Protein 3JUI (pdb70)

Nearest PDB structures (foldseek):
  3jui-assembly1_A  TM=1.006E+00  e=8.698E-22  Homo sapiens
  6o81-assembly1_B  TM=9.616E-01  e=8.801E-18  Homo sapiens
  6o85-assembly1_B  TM=9.618E-01  e=1.115E-17  Homo sapiens
  1paq-assembly1_A  TM=7.609E-01  e=3.019E-04  Saccharomyces cerevisiae
  7mqa-assembly1_LP  TM=2.739E-01  e=3.358E+00  Homo sapiens

Structure (mmCIF, N/CA/C/O backbone):
data_3JUI
#
_entry.id   3JUI
#
_cell.length_a   46.537
_cell.length_b   66.082
_cell.length_c   136.128
_cell.angle_alpha   90.000
_cell.angle_beta   90.000
_cell.angle_gamma   90.000
#
_symmetry.space_group_name_H-M   'C 2 2 21'
#
loop_
_entity.id
_entity.type
_entity.pdbx_description
1 polymer 'Translation initiation factor eIF-2B subunit epsilon'
2 non-polymer GLYCEROL
3 water water
#
loop_
_atom_site.group_PDB
_atom_site.id
_atom_site.type_symbol
_atom_site.label_atom_id
_atom_site.label_alt_id
_atom_site.label_comp_id
_atom_site.label_asym_id
_atom_site.label_entity_id
_atom_site.label_seq_id
_atom_site.pdbx_PDB_ins_code
_atom_site.Cartn_x
_atom_site.Cartn_y
_atom_site.Cartn_z
_atom_site.occupancy
_atom_site.B_iso_or_equiv
_atom_site.auth_seq_id
_atom_site.auth_comp_id
_atom_site.auth_asym_id
_atom_site.auth_atom_id
_atom_site.pdbx_PDB_model_num
ATOM 1 N N . GLY A 1 1 ? 18.426 73.719 55.551 1.00 18.07 540 GLY A N 1
ATOM 2 C CA . GLY A 1 1 ? 18.117 74.579 56.729 1.00 16.24 540 GLY A CA 1
ATOM 3 C C . GLY A 1 1 ? 18.016 73.742 57.981 1.00 17.11 540 GLY A C 1
ATOM 4 O O . GLY A 1 1 ? 18.333 72.556 57.920 1.00 17.74 540 GLY A O 1
ATOM 5 N N . HIS A 1 2 ? 17.546 74.348 59.093 1.00 14.47 541 HIS A N 1
ATOM 6 C CA . HIS A 1 2 ? 17.466 73.718 60.389 1.00 15.84 541 HIS A CA 1
ATOM 7 C C . HIS A 1 2 ? 16.507 72.527 60.486 1.00 15.02 541 HIS A C 1
ATOM 8 O O . HIS A 1 2 ? 16.788 71.641 61.267 1.00 15.72 541 HIS A O 1
ATOM 15 N N . HIS A 1 3 ? 15.382 72.515 59.754 1.00 13.04 542 HIS A N 1
ATOM 16 C CA . HIS A 1 3 ? 14.420 71.416 59.882 1.00 13.34 542 HIS A CA 1
ATOM 17 C C . HIS A 1 3 ? 14.963 70.076 59.334 1.00 14.70 542 HIS A C 1
ATOM 18 O O . HIS A 1 3 ? 15.085 69.099 60.048 1.00 11.97 542 HIS A O 1
ATOM 25 N N . HIS A 1 4 ? 15.288 70.066 58.042 1.00 14.93 543 HIS A N 1
ATOM 26 C CA . HIS A 1 4 ? 15.952 68.902 57.433 1.00 17.56 543 HIS A CA 1
ATOM 27 C C . HIS A 1 4 ? 17.282 68.566 58.135 1.00 17.52 543 HIS A C 1
ATOM 28 O O . HIS A 1 4 ? 17.550 67.402 58.411 1.00 17.97 543 HIS A O 1
ATOM 35 N N . HIS A 1 5 ? 18.092 69.566 58.479 1.00 17.69 544 HIS A N 1
ATOM 36 C CA . HIS A 1 5 ? 19.342 69.331 59.208 1.00 17.93 544 HIS A CA 1
ATOM 37 C C . HIS A 1 5 ? 19.170 68.554 60.519 1.00 17.46 544 HIS A C 1
ATOM 38 O O . HIS A 1 5 ? 19.815 67.537 60.771 1.00 17.79 544 HIS A O 1
ATOM 45 N N . HIS A 1 6 ? 18.338 69.078 61.391 1.00 17.91 545 HIS A N 1
ATOM 46 C CA . HIS A 1 6 ? 18.128 68.458 62.697 1.00 18.21 545 HIS A CA 1
ATOM 47 C C . HIS A 1 6 ? 17.487 67.057 62.538 1.00 17.34 545 HIS A C 1
ATOM 48 O O . HIS A 1 6 ? 17.845 66.131 63.271 1.00 17.30 545 HIS A O 1
ATOM 55 N N . HIS A 1 7 ? 16.569 66.922 61.574 1.00 16.85 546 HIS A N 1
ATOM 56 C CA . HIS A 1 7 ? 15.924 65.641 61.321 1.00 15.67 546 HIS A CA 1
ATOM 57 C C . HIS A 1 7 ? 16.902 64.580 60.785 1.00 15.30 546 HIS A C 1
ATOM 58 O O . HIS A 1 7 ? 16.871 63.468 61.247 1.00 12.62 546 HIS A O 1
ATOM 73 N N . ASP A 1 9 ? 20.039 64.556 61.396 1.00 14.90 548 ASP A N 1
ATOM 74 C CA . ASP A 1 9 ? 20.829 64.287 62.605 1.00 15.15 548 ASP A CA 1
ATOM 75 C C . ASP A 1 9 ? 20.101 63.301 63.517 1.00 14.40 548 ASP A C 1
ATOM 76 O O . ASP A 1 9 ? 20.724 62.312 63.978 1.00 13.79 548 ASP A O 1
ATOM 81 N N . ASP A 1 10 ? 18.809 63.552 63.784 1.00 12.91 549 ASP A N 1
ATOM 82 C CA . ASP A 1 10 ? 18.014 62.624 64.582 1.00 12.18 549 ASP A CA 1
ATOM 83 C C . ASP A 1 10 ? 18.013 61.199 64.011 1.00 12.34 549 ASP A C 1
ATOM 84 O O . ASP A 1 10 ? 18.173 60.192 64.772 1.00 10.97 549 ASP A O 1
ATOM 89 N N . ILE A 1 11 ? 17.770 61.092 62.712 1.00 11.67 550 ILE A N 1
ATOM 90 C CA . ILE A 1 11 ? 17.660 59.757 62.076 1.00 11.77 550 ILE A CA 1
ATOM 91 C C . ILE A 1 11 ? 18.977 59.011 62.243 1.00 11.74 550 ILE A C 1
ATOM 92 O O . ILE A 1 11 ? 18.977 57.802 62.533 1.00 12.00 550 ILE A O 1
ATOM 97 N N . LYS A 1 12 ? 20.088 59.724 62.044 1.00 9.40 551 LYS A N 1
ATOM 98 C CA . LYS A 1 12 ? 21.401 59.129 62.272 1.00 11.79 551 LYS A CA 1
ATOM 99 C C . LYS A 1 12 ? 21.587 58.568 63.688 1.00 11.84 551 LYS A C 1
ATOM 100 O O . LYS A 1 12 ? 22.067 57.440 63.877 1.00 12.84 551 LYS A O 1
ATOM 106 N N . VAL A 1 13 ? 21.308 59.377 64.705 1.00 11.16 552 VAL A N 1
ATOM 107 C CA . VAL A 1 13 ? 21.452 58.883 66.096 1.00 11.66 552 VAL A CA 1
ATOM 108 C C . VAL A 1 13 ? 20.492 57.749 66.363 1.00 11.56 552 VAL A C 1
ATOM 109 O O . VAL A 1 13 ? 20.906 56.696 66.901 1.00 10.58 552 VAL A O 1
ATOM 113 N N . PHE A 1 14 ? 19.217 57.933 65.992 1.00 9.76 553 PHE A N 1
ATOM 114 C CA . PHE A 1 14 ? 18.242 56.855 66.049 1.00 12.08 553 PHE A CA 1
ATOM 115 C C . PHE A 1 14 ? 18.711 55.568 65.416 1.00 12.36 553 PHE A C 1
ATOM 116 O O . PHE A 1 14 ? 18.510 54.481 65.979 1.00 12.09 553 PHE A O 1
ATOM 124 N N . GLN A 1 15 ? 19.358 55.653 64.236 1.00 12.85 554 GLN A N 1
ATOM 125 C CA . GLN A 1 15 ? 19.783 54.402 63.569 1.00 12.92 554 GLN A CA 1
ATOM 126 C C . GLN A 1 15 ? 20.949 53.733 64.358 1.00 12.95 554 GLN A C 1
ATOM 127 O O . GLN A 1 15 ? 21.058 52.473 64.487 1.00 13.82 554 GLN A O 1
ATOM 133 N N . ASN A 1 16 ? 21.808 54.563 64.906 1.00 11.66 555 ASN A N 1
ATOM 134 C CA . ASN A 1 16 ? 22.888 54.080 65.754 1.00 12.45 555 ASN A CA 1
ATOM 135 C C . ASN A 1 16 ? 22.372 53.322 66.989 1.00 9.92 555 ASN A C 1
ATOM 136 O O . ASN A 1 16 ? 22.953 52.295 67.351 1.00 9.01 555 ASN A O 1
ATOM 141 N N . GLU A 1 17 ? 21.328 53.851 67.643 1.00 10.34 556 GLU A N 1
ATOM 142 C CA . GLU A 1 17 ? 20.639 53.168 68.735 1.00 9.50 556 GLU A CA 1
ATOM 143 C C . GLU A 1 17 ? 19.913 51.859 68.316 1.00 10.33 556 GLU A C 1
ATOM 144 O O . GLU A 1 17 ? 19.970 50.870 69.036 1.00 9.16 556 GLU A O 1
ATOM 150 N N . VAL A 1 18 ? 19.303 51.827 67.136 1.00 7.89 557 VAL A N 1
ATOM 151 C CA . VAL A 1 18 ? 18.702 50.605 66.627 1.00 8.24 557 VAL A CA 1
ATOM 152 C C . VAL A 1 18 ? 19.807 49.547 66.417 1.00 7.65 557 VAL A C 1
ATOM 153 O O . VAL A 1 18 ? 19.638 48.415 66.849 1.00 7.65 557 VAL A O 1
ATOM 157 N N . LEU A 1 19 ? 20.973 49.948 65.887 1.00 7.34 558 LEU A N 1
ATOM 158 C CA . LEU A 1 19 ? 22.116 49.027 65.821 1.00 9.45 558 LEU A CA 1
ATOM 159 C C . LEU A 1 19 ? 22.513 48.466 67.194 1.00 10.81 558 LEU A C 1
ATOM 160 O O . LEU A 1 19 ? 22.716 47.285 67.322 1.00 9.24 558 LEU A O 1
ATOM 165 N N . GLY A 1 20 ? 22.665 49.363 68.180 1.00 11.93 559 GLY A N 1
ATOM 166 C CA . GLY A 1 20 ? 23.126 49.019 69.551 1.00 10.11 559 GLY A CA 1
ATOM 167 C C . GLY A 1 20 ? 22.133 48.018 70.137 1.00 11.31 559 GLY A C 1
ATOM 168 O O . GLY A 1 20 ? 22.556 47.064 70.747 1.00 9.36 559 GLY A O 1
ATOM 169 N N . THR A 1 21 ? 20.834 48.245 69.939 1.00 10.07 560 THR A N 1
ATOM 170 C CA . THR A 1 21 ? 19.764 47.353 70.397 1.00 9.56 560 THR A CA 1
ATOM 171 C C . THR A 1 21 ? 19.854 45.961 69.768 1.00 11.09 560 THR A C 1
ATOM 172 O O . THR A 1 21 ? 19.784 44.963 70.468 1.00 7.66 560 THR A O 1
ATOM 176 N N . LEU A 1 22 ? 20.088 45.911 68.458 1.00 8.88 561 LEU A N 1
ATOM 177 C CA . LEU A 1 22 ? 20.222 44.653 67.771 1.00 11.57 561 LEU A CA 1
ATOM 178 C C . LEU A 1 22 ? 21.540 43.925 67.996 1.00 11.78 561 LEU A C 1
ATOM 179 O O . LEU A 1 22 ? 21.542 42.699 68.000 1.00 12.20 561 LEU A O 1
ATOM 184 N N . GLN A 1 23 ? 22.640 44.648 68.201 1.00 11.88 562 GLN A N 1
ATOM 185 C CA . GLN A 1 23 ? 23.890 43.999 68.659 1.00 11.64 562 GLN A CA 1
ATOM 186 C C . GLN A 1 23 ? 23.650 43.260 69.975 1.00 12.10 562 GLN A C 1
ATOM 187 O O . GLN A 1 23 ? 24.055 42.078 70.112 1.00 12.22 562 GLN A O 1
ATOM 193 N N . ARG A 1 24 ? 23.003 43.953 70.914 1.00 11.56 563 ARG A N 1
ATOM 194 C CA . ARG A 1 24 ? 22.625 43.364 72.208 1.00 11.40 563 ARG A CA 1
ATOM 195 C C . ARG A 1 24 ? 21.655 42.237 72.002 1.00 12.61 563 ARG A C 1
ATOM 196 O O . ARG A 1 24 ? 21.763 41.216 72.692 1.00 12.88 563 ARG A O 1
ATOM 204 N N . GLY A 1 25 ? 20.724 42.366 71.049 1.00 12.86 564 GLY A N 1
ATOM 205 C CA . GLY A 1 25 ? 19.728 41.355 70.847 1.00 11.97 564 GLY A CA 1
ATOM 206 C C . GLY A 1 25 ? 20.357 40.083 70.331 1.00 14.61 564 GLY A C 1
ATOM 207 O O . GLY A 1 25 ? 20.033 38.962 70.790 1.00 15.37 564 GLY A O 1
ATOM 208 N N . LYS A 1 26 ? 21.294 40.232 69.383 1.00 13.13 565 LYS A N 1
ATOM 209 C CA . LYS A 1 26 ? 21.995 39.088 68.890 1.00 12.60 565 LYS A CA 1
ATOM 210 C C . LYS A 1 26 ? 22.892 38.398 69.973 1.00 13.72 565 LYS A C 1
ATOM 211 O O . LYS A 1 26 ? 22.967 37.153 70.036 1.00 14.43 565 LYS A O 1
ATOM 217 N N . GLU A 1 27 ? 23.555 39.181 70.828 1.00 12.29 566 GLU A N 1
ATOM 218 C CA . GLU A 1 27 ? 24.447 38.596 71.814 1.00 12.80 566 GLU A CA 1
ATOM 219 C C . GLU A 1 27 ? 23.601 37.858 72.893 1.00 13.81 566 GLU A C 1
ATOM 220 O O . GLU A 1 27 ? 23.990 36.768 73.355 1.00 12.32 566 GLU A O 1
ATOM 226 N N . GLU A 1 28 ? 22.456 38.453 73.264 1.00 11.89 567 GLU A N 1
ATOM 227 C CA . GLU A 1 28 ? 21.637 37.971 74.384 1.00 14.64 567 GLU A CA 1
ATOM 228 C C . GLU A 1 28 ? 20.453 37.095 74.008 1.00 14.99 567 GLU A C 1
ATOM 229 O O . GLU A 1 28 ? 19.823 36.449 74.878 1.00 13.83 567 GLU A O 1
ATOM 235 N N . ASN A 1 29 ? 20.158 37.042 72.720 1.00 15.67 568 ASN A N 1
ATOM 236 C CA . ASN A 1 29 ? 18.881 36.571 72.236 1.00 17.08 568 ASN A CA 1
ATOM 237 C C . ASN A 1 29 ? 17.692 37.250 72.936 1.00 16.99 568 ASN A C 1
ATOM 238 O O . ASN A 1 29 ? 16.760 36.563 73.356 1.00 15.37 568 ASN A O 1
ATOM 243 N N . ILE A 1 30 ? 17.734 38.590 73.002 1.00 14.65 569 ILE A N 1
ATOM 244 C CA . ILE A 1 30 ? 16.598 39.397 73.484 1.00 12.76 569 ILE A CA 1
ATOM 245 C C . ILE A 1 30 ? 15.324 39.044 72.664 1.00 13.06 569 ILE A C 1
ATOM 246 O O . ILE A 1 30 ? 15.375 38.892 71.469 1.00 12.71 569 ILE A O 1
ATOM 251 N N . SER A 1 31 ? 14.195 38.916 73.329 1.00 12.55 570 SER A N 1
ATOM 252 C CA . SER A 1 31 ? 12.966 38.543 72.657 1.00 14.65 570 SER A CA 1
ATOM 253 C C . SER A 1 31 ? 12.517 39.634 71.709 1.00 14.34 570 SER A C 1
ATOM 254 O O . SER A 1 31 ? 12.831 40.816 71.913 1.00 13.16 570 SER A O 1
ATOM 257 N N . CYS A 1 32 ? 11.783 39.210 70.683 1.00 15.42 571 CYS A N 1
ATOM 258 C CA . CYS A 1 32 ? 11.199 40.144 69.737 1.00 16.43 571 CYS A CA 1
ATOM 259 C C . CYS A 1 32 ? 10.309 41.226 70.435 1.00 15.85 571 CYS A C 1
ATOM 260 O O . CYS A 1 32 ? 10.378 42.414 70.070 1.00 13.35 571 CYS A O 1
ATOM 263 N N . ASP A 1 33 ? 9.551 40.817 71.462 1.00 14.99 572 ASP A N 1
ATOM 264 C CA . ASP A 1 33 ? 8.703 41.731 72.188 1.00 14.17 572 ASP A CA 1
ATOM 265 C C . ASP A 1 33 ? 9.505 42.827 72.875 1.00 14.29 572 ASP A C 1
ATOM 266 O O . ASP A 1 33 ? 9.111 44.025 72.878 1.00 11.23 572 ASP A O 1
ATOM 271 N N . ASN A 1 34 ? 10.593 42.417 73.547 1.00 12.39 573 ASN A N 1
ATOM 272 C CA . ASN A 1 34 ? 11.503 43.440 74.157 1.00 11.73 573 ASN A CA 1
ATOM 273 C C . ASN A 1 34 ? 12.263 44.296 73.183 1.00 10.42 573 ASN A C 1
ATOM 274 O O . ASN A 1 34 ? 12.509 45.507 73.442 1.00 8.35 573 ASN A O 1
ATOM 279 N N . LEU A 1 35 ? 12.618 43.716 72.058 1.00 9.41 574 LEU A N 1
ATOM 280 C CA . LEU A 1 35 ? 13.219 44.566 70.965 1.00 9.98 574 LEU A CA 1
ATOM 281 C C . LEU A 1 35 ? 12.278 45.647 70.436 1.00 10.68 574 LEU A C 1
ATOM 282 O O . LEU A 1 35 ? 12.695 46.797 70.171 1.00 9.77 574 LEU A O 1
ATOM 287 N N . VAL A 1 36 ? 11.027 45.264 70.260 1.00 10.98 575 VAL A N 1
ATOM 288 C CA . VAL A 1 36 ? 9.961 46.164 69.847 1.00 10.99 575 VAL A CA 1
ATOM 289 C C . VAL A 1 36 ? 9.704 47.293 70.888 1.00 11.79 575 VAL A C 1
ATOM 290 O O . VAL A 1 36 ? 9.555 48.488 70.471 1.00 11.24 575 VAL A O 1
ATOM 294 N N . LEU A 1 37 ? 9.632 46.942 72.183 1.00 11.16 576 LEU A N 1
ATOM 295 C CA . LEU A 1 37 ? 9.588 47.988 73.244 1.00 12.48 576 LEU A CA 1
ATOM 296 C C . LEU A 1 37 ? 10.769 48.965 73.175 1.00 11.19 576 LEU A C 1
ATOM 297 O O . LEU A 1 37 ? 10.572 50.164 73.361 1.00 12.67 576 LEU A O 1
ATOM 302 N N . GLU A 1 38 ? 11.998 48.466 73.019 1.00 11.11 577 GLU A N 1
ATOM 303 C CA . GLU A 1 38 ? 13.195 49.348 72.834 1.00 11.56 577 GLU A CA 1
ATOM 304 C C . GLU A 1 38 ? 13.107 50.257 71.577 1.00 10.32 577 GLU A C 1
ATOM 305 O O . GLU A 1 38 ? 13.339 51.493 71.623 1.00 9.99 577 GLU A O 1
ATOM 311 N N . ILE A 1 39 ? 12.781 49.655 70.467 1.00 10.89 578 ILE A N 1
ATOM 312 C CA . ILE A 1 39 ? 12.683 50.470 69.203 1.00 10.46 578 ILE A CA 1
ATOM 313 C C . ILE A 1 39 ? 11.549 51.486 69.333 1.00 10.76 578 ILE A C 1
ATOM 314 O O . ILE A 1 39 ? 11.707 52.661 68.942 1.00 11.67 578 ILE A O 1
ATOM 319 N N . ASN A 1 40 ? 10.414 51.099 69.913 1.00 9.12 579 ASN A N 1
ATOM 320 C CA . ASN A 1 40 ? 9.351 52.079 70.145 1.00 10.88 579 ASN A CA 1
ATOM 321 C C . ASN A 1 40 ? 9.725 53.285 71.014 1.00 10.63 579 ASN A C 1
ATOM 322 O O . ASN A 1 40 ? 9.393 54.378 70.674 1.00 10.24 579 ASN A O 1
ATOM 327 N N . SER A 1 41 ? 10.446 53.041 72.102 1.00 8.83 580 SER A N 1
ATOM 328 C CA . SER A 1 41 ? 10.918 54.093 72.968 1.00 8.84 580 SER A CA 1
ATOM 329 C C . SER A 1 41 ? 11.917 55.018 72.229 1.00 10.61 580 SER A C 1
ATOM 330 O O . SER A 1 41 ? 11.779 56.259 72.313 1.00 9.94 580 SER A O 1
ATOM 333 N N . LEU A 1 42 ? 12.864 54.430 71.492 1.00 8.55 581 LEU A N 1
ATOM 334 C CA . LEU A 1 42 ? 13.803 55.231 70.658 1.00 10.41 581 LEU A CA 1
ATOM 335 C C . LEU A 1 42 ? 13.131 56.091 69.565 1.00 9.60 581 LEU A C 1
ATOM 336 O O . LEU A 1 42 ? 13.666 57.147 69.202 1.00 10.88 581 LEU A O 1
ATOM 341 N N . LYS A 1 43 ? 12.063 55.569 68.969 1.00 9.00 582 LYS A N 1
ATOM 342 C CA . LYS A 1 43 ? 11.282 56.292 67.945 1.00 8.73 582 LYS A CA 1
ATOM 343 C C . LYS A 1 43 ? 10.707 57.557 68.567 1.00 8.77 582 LYS A C 1
ATOM 344 O O . LYS A 1 43 ? 10.728 58.628 67.921 1.00 8.76 582 LYS A O 1
ATOM 350 N N . TYR A 1 44 ? 10.148 57.451 69.782 1.00 8.41 583 TYR A N 1
ATOM 351 C CA . TYR A 1 44 ? 9.735 58.677 70.484 1.00 9.09 583 TYR A CA 1
ATOM 352 C C . TYR A 1 44 ? 10.893 59.524 71.021 1.00 11.19 583 TYR A C 1
ATOM 353 O O . TYR A 1 44 ? 10.850 60.743 70.921 1.00 9.82 583 TYR A O 1
ATOM 362 N N . ALA A 1 45 ? 11.927 58.885 71.551 1.00 10.53 584 ALA A N 1
ATOM 363 C CA . ALA A 1 45 ? 13.079 59.649 72.031 1.00 12.84 584 ALA A CA 1
ATOM 364 C C . ALA A 1 45 ? 13.757 60.474 70.936 1.00 12.09 584 ALA A C 1
ATOM 365 O O . ALA A 1 45 ? 14.203 61.602 71.178 1.00 13.78 584 ALA A O 1
ATOM 367 N N . TYR A 1 46 ? 13.877 59.903 69.765 1.00 12.14 585 TYR A N 1
ATOM 368 C CA . TYR A 1 46 ? 14.542 60.587 68.699 1.00 12.94 585 TYR A CA 1
ATOM 369 C C . TYR A 1 46 ? 13.593 61.269 67.722 1.00 14.20 585 TYR A C 1
ATOM 370 O O . TYR A 1 46 ? 14.094 61.783 66.744 1.00 14.34 585 TYR A O 1
ATOM 379 N N . ASN A 1 47 ? 12.270 61.260 67.992 1.00 14.30 586 ASN A N 1
ATOM 380 C CA A ASN A 1 47 ? 11.229 61.907 67.160 0.50 15.31 586 ASN A CA 1
ATOM 381 C CA B ASN A 1 47 ? 11.327 62.005 67.157 0.50 16.12 586 ASN A CA 1
ATOM 382 C C . ASN A 1 47 ? 11.325 61.598 65.687 1.00 17.27 586 ASN A C 1
ATOM 383 O O . ASN A 1 47 ? 11.399 62.482 64.801 1.00 17.18 586 ASN A O 1
ATOM 392 N N . ILE A 1 48 ? 11.294 60.296 65.417 1.00 16.00 587 ILE A N 1
ATOM 393 C CA . ILE A 1 48 ? 11.340 59.758 64.080 1.00 16.15 587 ILE A CA 1
ATOM 394 C C . ILE A 1 48 ? 9.947 59.264 63.732 1.00 15.00 587 ILE A C 1
ATOM 395 O O . ILE A 1 48 ? 9.201 58.936 64.625 1.00 16.54 587 ILE A O 1
ATOM 400 N N . SER A 1 49 ? 9.593 59.218 62.445 1.00 15.31 588 SER A N 1
ATOM 401 C CA . SER A 1 49 ? 8.265 58.838 62.050 1.00 14.21 588 SER A CA 1
ATOM 402 C C . SER A 1 49 ? 8.166 57.303 62.101 1.00 14.37 588 SER A C 1
ATOM 403 O O . SER A 1 49 ? 9.195 56.642 62.075 1.00 12.83 588 SER A O 1
ATOM 406 N N . LEU A 1 50 ? 6.950 56.738 62.116 1.00 13.63 589 LEU A N 1
ATOM 407 C CA . LEU A 1 50 ? 6.758 55.263 62.026 1.00 14.88 589 LEU A CA 1
ATOM 408 C C . LEU A 1 50 ? 7.308 54.635 60.740 1.00 14.76 589 LEU A C 1
ATOM 409 O O . LEU A 1 50 ? 7.843 53.555 60.756 1.00 15.51 589 LEU A O 1
ATOM 414 N N . LYS A 1 51 ? 7.215 55.357 59.628 1.00 14.76 590 LYS A N 1
ATOM 415 C CA . LYS A 1 51 ? 7.790 54.936 58.357 1.00 13.54 590 LYS A CA 1
ATOM 416 C C . LYS A 1 51 ? 9.321 54.919 58.414 1.00 12.23 590 LYS A C 1
ATOM 417 O O . LYS A 1 51 ? 9.982 54.021 57.822 1.00 13.27 590 LYS A O 1
ATOM 423 N N . GLU A 1 52 ? 9.899 55.909 59.109 1.00 12.41 591 GLU A N 1
ATOM 424 C CA . GLU A 1 52 ? 11.351 55.948 59.317 1.00 12.68 591 GLU A CA 1
ATOM 425 C C . GLU A 1 52 ? 11.815 54.783 60.225 1.00 12.91 591 GLU A C 1
ATOM 426 O O . GLU A 1 52 ? 12.871 54.242 60.063 1.00 12.02 591 GLU A O 1
ATOM 432 N N . VAL A 1 53 ? 11.021 54.422 61.217 1.00 13.28 592 VAL A N 1
ATOM 433 C CA . VAL A 1 53 ? 11.342 53.144 61.938 1.00 12.78 592 VAL A CA 1
ATOM 434 C C . VAL A 1 53 ? 11.512 51.936 60.992 1.00 12.48 592 VAL A C 1
ATOM 435 O O . VAL A 1 53 ? 12.509 51.237 61.053 1.00 12.27 592 VAL A O 1
ATOM 447 N N . GLN A 1 55 ? 12.032 51.801 57.600 1.00 12.59 594 GLN A N 1
ATOM 448 C CA . GLN A 1 55 ? 13.216 52.006 56.751 1.00 13.25 594 GLN A CA 1
ATOM 449 C C . GLN A 1 55 ? 14.529 51.807 57.507 1.00 11.23 594 GLN A C 1
ATOM 450 O O . GLN A 1 55 ? 15.428 51.150 57.007 1.00 12.12 594 GLN A O 1
ATOM 456 N N . VAL A 1 56 ? 14.632 52.382 58.687 1.00 10.69 595 VAL A N 1
ATOM 457 C CA . VAL A 1 56 ? 15.871 52.237 59.482 1.00 10.76 595 VAL A CA 1
ATOM 458 C C . VAL A 1 56 ? 16.091 50.814 59.972 1.00 11.57 595 VAL A C 1
ATOM 459 O O . VAL A 1 56 ? 17.201 50.289 59.841 1.00 13.00 595 VAL A O 1
ATOM 463 N N . LEU A 1 57 ? 15.014 50.146 60.439 1.00 10.93 596 LEU A N 1
ATOM 464 C CA . LEU A 1 57 ? 15.144 48.724 60.825 1.00 12.00 596 LEU A CA 1
ATOM 465 C C . LEU A 1 57 ? 15.666 47.913 59.604 1.00 10.88 596 LEU A C 1
ATOM 466 O O .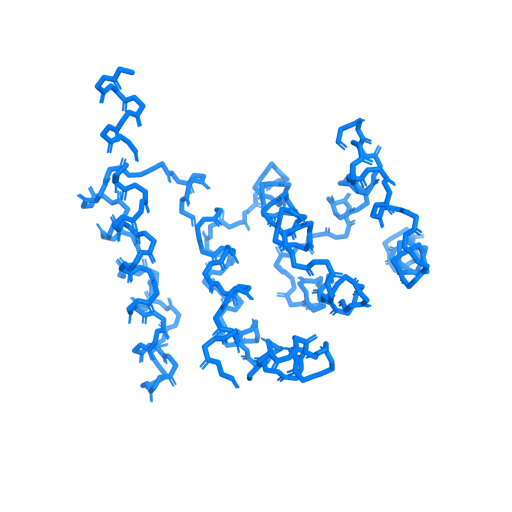 LEU A 1 57 ? 16.594 47.131 59.715 1.00 10.64 596 LEU A O 1
ATOM 471 N N . SER A 1 58 ? 15.057 48.137 58.449 1.00 10.23 597 SER A N 1
ATOM 472 C CA . SER A 1 58 ? 15.475 47.423 57.190 1.00 11.34 597 SER A CA 1
ATOM 473 C C . SER A 1 58 ? 16.950 47.677 56.853 1.00 10.01 597 SER A C 1
ATOM 474 O O . SER A 1 58 ? 17.675 46.723 56.655 1.00 11.03 597 SER A O 1
ATOM 477 N N . HIS A 1 59 ? 17.391 48.940 56.837 1.00 9.71 598 HIS A N 1
ATOM 478 C CA . HIS A 1 59 ? 18.810 49.208 56.620 1.00 10.23 598 HIS A CA 1
ATOM 479 C C . HIS A 1 59 ? 19.746 48.563 57.673 1.00 11.07 598 HIS A C 1
ATOM 480 O O . HIS A 1 59 ? 20.815 48.011 57.350 1.00 12.37 598 HIS A O 1
ATOM 487 N N . VAL A 1 60 ? 19.373 48.690 58.940 1.00 9.91 599 VAL A N 1
ATOM 488 C CA . VAL A 1 60 ? 20.253 48.210 59.993 1.00 7.81 599 VAL A CA 1
ATOM 489 C C . VAL A 1 60 ? 20.420 46.679 59.902 1.00 8.89 599 VAL A C 1
ATOM 490 O O . VAL A 1 60 ? 21.541 46.195 60.052 1.00 8.48 599 VAL A O 1
ATOM 494 N N . VAL A 1 61 ? 19.341 45.950 59.672 1.00 7.71 600 VAL A N 1
ATOM 495 C CA . VAL A 1 61 ? 19.440 44.489 59.588 1.00 9.54 600 VAL A CA 1
ATOM 496 C C . VAL A 1 61 ? 20.244 44.093 58.303 1.00 9.32 600 VAL A C 1
ATOM 497 O O . VAL A 1 61 ? 21.113 43.228 58.331 1.00 8.22 600 VAL A O 1
ATOM 501 N N . LEU A 1 62 ? 19.978 44.776 57.210 1.00 9.22 601 LEU A N 1
ATOM 502 C CA . LEU A 1 62 ? 20.686 44.442 55.952 1.00 10.01 601 LEU A CA 1
ATOM 503 C C . LEU A 1 62 ? 22.199 44.791 56.041 1.00 11.06 601 LEU A C 1
ATOM 504 O O . LEU A 1 62 ? 23.038 44.067 55.480 1.00 11.69 601 LEU A O 1
ATOM 509 N N . GLU A 1 63 ? 22.535 45.910 56.716 1.00 11.61 602 GLU A N 1
ATOM 510 C CA . GLU A 1 63 ? 23.926 46.270 56.992 1.00 12.39 602 GLU A CA 1
ATOM 511 C C . GLU A 1 63 ? 24.622 45.489 58.090 1.00 12.46 602 GLU A C 1
ATOM 512 O O . GLU A 1 63 ? 25.873 45.473 58.142 1.00 11.59 602 GLU A O 1
ATOM 518 N N . PHE A 1 64 ? 23.836 44.809 58.943 1.00 9.70 603 PHE A N 1
ATOM 519 C CA . PHE A 1 64 ? 24.420 44.181 60.129 1.00 9.73 603 PHE A CA 1
ATOM 520 C C . PHE A 1 64 ? 25.596 43.236 59.768 1.00 9.79 603 PHE A C 1
ATOM 521 O O . PHE A 1 64 ? 26.652 43.240 60.453 1.00 11.58 603 PHE A O 1
ATOM 529 N N . PRO A 1 65 ? 25.409 42.353 58.756 1.00 11.19 604 PRO A N 1
ATOM 530 C CA . PRO A 1 65 ? 26.499 41.398 58.393 1.00 11.43 604 PRO A CA 1
ATOM 531 C C . PRO A 1 65 ? 27.857 42.005 57.949 1.00 10.99 604 PRO A C 1
ATOM 532 O O . PRO A 1 65 ? 28.919 41.326 57.957 1.00 11.52 604 PRO A O 1
ATOM 536 N N . LEU A 1 66 ? 27.822 43.255 57.473 1.00 10.51 605 LEU A N 1
ATOM 537 C CA . LEU A 1 66 ? 29.039 43.920 57.059 1.00 10.65 605 LEU A CA 1
ATOM 538 C C . LEU A 1 66 ? 30.057 44.124 58.190 1.00 10.69 605 LEU A C 1
ATOM 539 O O . LEU A 1 66 ? 31.230 44.170 57.935 1.00 9.37 605 LEU A O 1
ATOM 544 N N . GLN A 1 67 ? 29.575 44.315 59.404 1.00 9.80 606 GLN A N 1
ATOM 545 C CA . GLN A 1 67 ? 30.414 44.265 60.648 1.00 10.52 606 GLN A CA 1
ATOM 546 C C . GLN A 1 67 ? 31.160 42.913 60.798 1.00 10.73 606 GLN A C 1
ATOM 547 O O . GLN A 1 67 ? 32.116 42.808 61.553 1.00 8.94 606 GLN A O 1
ATOM 553 N N . GLN A 1 68 ? 30.680 41.888 60.108 1.00 11.82 607 GLN A N 1
ATOM 554 C CA . GLN A 1 68 ? 31.133 40.525 60.327 1.00 12.33 607 GLN A CA 1
ATOM 555 C C . GLN A 1 68 ? 31.953 39.991 59.165 1.00 14.27 607 GLN A C 1
ATOM 556 O O . GLN A 1 68 ? 32.183 38.774 59.063 1.00 12.93 607 GLN A O 1
ATOM 570 N N . ASP A 1 70 ? 35.135 40.930 55.955 1.00 20.47 609 ASP A N 1
ATOM 571 C CA . ASP A 1 70 ? 36.090 41.814 55.330 1.00 23.71 609 ASP A CA 1
ATOM 572 C C . ASP A 1 70 ? 35.565 42.246 53.956 1.00 26.97 609 ASP A C 1
ATOM 573 O O . ASP A 1 70 ? 34.556 41.717 53.426 1.00 27.42 609 ASP A O 1
ATOM 578 N N . SER A 1 71 ? 36.295 43.180 53.368 1.00 30.40 610 SER A N 1
ATOM 579 C CA . SER A 1 71 ? 36.182 43.492 51.934 1.00 33.03 610 SER A CA 1
ATOM 580 C C . SER A 1 71 ? 37.397 42.931 51.144 1.00 35.02 610 SER A C 1
ATOM 581 O O . SER A 1 71 ? 38.472 42.684 51.729 1.00 34.82 610 SER A O 1
ATOM 584 N N . PRO A 1 72 ? 37.248 42.721 49.812 1.00 36.66 611 PRO A N 1
ATOM 585 C CA . PRO A 1 72 ? 36.043 42.800 48.955 1.00 37.45 611 PRO A CA 1
ATOM 586 C C . PRO A 1 72 ? 34.801 42.073 49.517 1.00 37.14 611 PRO A C 1
ATOM 587 O O . PRO A 1 72 ? 34.922 40.967 50.030 1.00 36.66 611 PRO A O 1
ATOM 591 N N . LEU A 1 73 ? 33.628 42.691 49.382 1.00 36.98 612 LEU A N 1
ATOM 592 C CA A LEU A 1 73 ? 32.387 42.117 49.896 1.00 36.75 612 LEU A CA 1
ATOM 593 C CA B LEU A 1 73 ? 32.453 42.065 49.843 0.00 36.49 612 LEU A CA 1
ATOM 594 C C . LEU A 1 73 ? 31.936 40.859 49.126 1.00 36.94 612 LEU A C 1
ATOM 595 O O . LEU A 1 73 ? 31.562 40.907 47.934 1.00 36.56 612 LEU A O 1
ATOM 604 N N . ASP A 1 74 ? 31.963 39.736 49.823 1.00 36.00 613 ASP A N 1
ATOM 605 C CA . ASP A 1 74 ? 31.615 38.485 49.209 1.00 35.84 613 ASP A CA 1
ATOM 606 C C . ASP A 1 74 ? 30.186 37.984 49.539 1.00 35.39 613 ASP A C 1
ATOM 607 O O . ASP A 1 74 ? 29.788 37.855 50.723 1.00 34.31 613 ASP A O 1
ATOM 612 N N . SER A 1 75 ? 29.421 37.720 48.472 1.00 33.53 614 SER A N 1
ATOM 613 C CA . SER A 1 75 ? 27.984 37.602 48.594 1.00 32.53 614 SER A CA 1
ATOM 614 C C . SER A 1 75 ? 27.427 36.328 49.228 1.00 32.28 614 SER A C 1
ATOM 615 O O . SER A 1 75 ? 26.410 36.386 49.925 1.00 31.48 614 SER A O 1
ATOM 618 N N . SER A 1 76 ? 28.082 35.192 49.041 1.00 32.17 615 SER A N 1
ATOM 619 C CA . SER A 1 76 ? 27.568 33.973 49.633 1.00 32.10 615 SER A CA 1
ATOM 620 C C . SER A 1 76 ? 27.829 34.030 51.141 1.00 31.84 615 SER A C 1
ATOM 621 O O . SER A 1 76 ? 27.077 33.482 51.996 1.00 31.77 615 SER A O 1
ATOM 624 N N . ARG A 1 77 ? 28.923 34.707 51.467 1.00 30.56 616 ARG A N 1
ATOM 625 C CA . ARG A 1 77 ? 29.291 34.916 52.849 1.00 29.11 616 ARG A CA 1
ATOM 626 C C . ARG A 1 77 ? 28.234 35.842 53.491 1.00 26.90 616 ARG A C 1
ATOM 627 O O . ARG A 1 77 ? 27.741 35.571 54.596 1.00 26.67 616 ARG A O 1
ATOM 635 N N . TYR A 1 78 ? 27.886 36.913 52.770 1.00 25.27 617 TYR A N 1
ATOM 636 C CA . TYR A 1 78 ? 26.801 37.813 53.160 1.00 24.48 617 TYR A CA 1
ATOM 637 C C . TYR A 1 78 ? 25.452 37.119 53.430 1.00 24.97 617 TYR A C 1
ATOM 638 O O . TYR A 1 78 ? 24.841 37.363 54.508 1.00 22.72 617 TYR A O 1
ATOM 647 N N . CYS A 1 79 ? 25.004 36.274 52.477 1.00 24.28 618 CYS A N 1
ATOM 648 C CA . CYS A 1 79 ? 23.737 35.570 52.595 1.00 26.10 618 CYS A CA 1
ATOM 649 C C . CYS A 1 79 ? 23.756 34.651 53.761 1.00 25.41 618 CYS A C 1
ATOM 650 O O . CYS A 1 79 ? 22.762 34.561 54.489 1.00 25.76 618 CYS A O 1
ATOM 653 N N . ALA A 1 80 ? 24.876 33.949 53.945 1.00 24.56 619 ALA A N 1
ATOM 654 C CA . ALA A 1 80 ? 24.967 33.006 55.066 1.00 23.90 619 ALA A CA 1
ATOM 655 C C . ALA A 1 80 ? 24.814 33.737 56.423 1.00 23.07 619 ALA A C 1
ATOM 656 O O . ALA A 1 80 ? 24.262 33.191 57.382 1.00 24.07 619 ALA A O 1
ATOM 658 N N . LEU A 1 81 ? 25.325 34.962 56.509 1.00 21.38 620 LEU A N 1
ATOM 659 C CA . LEU A 1 81 ? 25.263 35.748 57.765 1.00 18.89 620 LEU A CA 1
ATOM 660 C C . LEU A 1 81 ? 23.903 36.399 57.910 1.00 18.62 620 LEU A C 1
ATOM 661 O O . LEU A 1 81 ? 23.394 36.590 59.051 1.00 18.33 620 LEU A O 1
ATOM 666 N N . LEU A 1 82 ? 23.308 36.770 56.780 1.00 17.06 621 LEU A N 1
ATOM 667 C CA . LEU A 1 82 ? 22.058 37.561 56.842 1.00 16.77 621 LEU A CA 1
ATOM 668 C C . LEU A 1 82 ? 20.879 36.674 57.258 1.00 17.86 621 LEU A C 1
ATOM 669 O O . LEU A 1 82 ? 20.061 37.057 58.090 1.00 17.59 621 LEU A O 1
ATOM 674 N N . LEU A 1 83 ? 20.803 35.470 56.690 1.00 17.61 622 LEU A N 1
ATOM 675 C CA . LEU A 1 83 ? 19.601 34.659 56.862 1.00 17.32 622 LEU A CA 1
ATOM 676 C C . LEU A 1 83 ? 19.258 34.275 58.304 1.00 1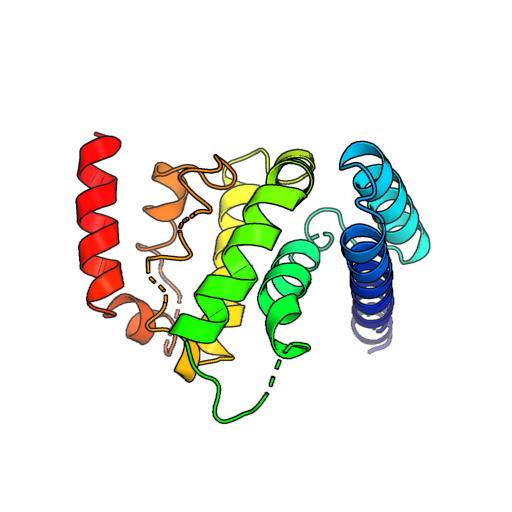7.05 622 LEU A C 1
ATOM 677 O O . LEU A 1 83 ? 18.054 34.254 58.646 1.00 17.95 622 LEU A O 1
ATOM 682 N N . PRO A 1 84 ? 20.266 33.954 59.167 1.00 16.64 623 PRO A N 1
ATOM 683 C CA . PRO A 1 84 ? 19.959 33.738 60.618 1.00 18.14 623 PRO A CA 1
ATOM 684 C C . PRO A 1 84 ? 19.340 35.001 61.318 1.00 16.91 623 PRO A C 1
ATOM 685 O O . PRO A 1 84 ? 18.540 34.888 62.266 1.00 17.19 623 PRO A O 1
ATOM 689 N N . LEU A 1 85 ? 19.666 36.177 60.791 1.00 15.84 624 LEU A N 1
ATOM 690 C CA . LEU A 1 85 ? 19.222 37.422 61.384 1.00 14.23 624 LEU A CA 1
ATOM 691 C C . LEU A 1 85 ? 17.789 37.685 61.008 1.00 15.07 624 LEU A C 1
ATOM 692 O O . LEU A 1 85 ? 17.028 38.115 61.841 1.00 14.33 624 LEU A O 1
ATOM 697 N N . LEU A 1 86 ? 17.434 37.448 59.737 1.00 15.71 625 LEU A N 1
ATOM 698 C CA . LEU A 1 86 ? 16.050 37.556 59.266 1.00 17.47 625 LEU A CA 1
ATOM 699 C C . LEU A 1 86 ? 15.132 36.564 59.966 1.00 17.24 625 LEU A C 1
ATOM 700 O O . LEU A 1 86 ? 14.004 36.876 60.289 1.00 17.80 625 LEU A O 1
ATOM 705 N N . LYS A 1 87 ? 15.618 35.351 60.203 1.00 19.18 626 LYS A N 1
ATOM 706 C CA . LYS A 1 87 ? 14.833 34.369 60.956 1.00 18.44 626 LYS A CA 1
ATOM 707 C C . LYS A 1 87 ? 14.605 34.827 62.370 1.00 18.35 626 LYS A C 1
ATOM 708 O O . LYS A 1 87 ? 13.509 34.681 62.919 1.00 19.03 626 LYS A O 1
ATOM 714 N N . ALA A 1 88 ? 15.647 35.379 62.973 1.00 17.14 627 ALA A N 1
ATOM 715 C CA . ALA A 1 88 ? 15.587 35.729 64.402 1.00 16.33 627 ALA A CA 1
ATOM 716 C C . ALA A 1 88 ? 14.628 36.929 64.625 1.00 14.87 627 ALA A C 1
ATOM 717 O O . ALA A 1 88 ? 13.891 37.001 65.641 1.00 13.25 627 ALA A O 1
ATOM 719 N N . TRP A 1 89 ? 14.705 37.897 63.697 1.00 14.50 628 TRP A N 1
ATOM 720 C CA . TRP A 1 89 ? 14.024 39.169 63.884 1.00 13.48 628 TRP A CA 1
ATOM 721 C C . TRP A 1 89 ? 12.837 39.388 62.944 1.00 14.55 628 TRP A C 1
ATOM 722 O O . TRP A 1 89 ? 12.309 40.498 62.902 1.00 14.95 628 TRP A O 1
ATOM 733 N N . SER A 1 90 ? 12.393 38.350 62.213 1.00 14.54 629 SER A N 1
ATOM 734 C CA . SER A 1 90 ? 11.210 38.510 61.399 1.00 14.23 629 SER A CA 1
ATOM 735 C C . SER A 1 90 ? 10.004 39.066 62.122 1.00 13.57 629 SER A C 1
ATOM 736 O O . SER A 1 90 ? 9.322 39.879 61.562 1.00 14.09 629 SER A O 1
ATOM 739 N N . PRO A 1 91 ? 9.742 38.651 63.380 1.00 14.96 630 PRO A N 1
ATOM 740 C CA . PRO A 1 91 ? 8.642 39.254 64.124 1.00 14.36 630 PRO A CA 1
ATOM 741 C C . PRO A 1 91 ? 8.805 40.779 64.349 1.00 14.58 630 PRO A C 1
ATOM 742 O O . PRO A 1 91 ? 7.813 41.478 64.420 1.00 12.26 630 PRO A O 1
ATOM 746 N N . VAL A 1 92 ? 10.050 41.259 64.490 1.00 13.32 631 VAL A N 1
ATOM 747 C CA . VAL A 1 92 ? 10.273 42.696 64.688 1.00 13.69 631 VAL A CA 1
ATOM 748 C C . VAL A 1 92 ? 9.807 43.425 63.400 1.00 12.72 631 VAL A C 1
ATOM 749 O O . VAL A 1 92 ? 9.077 44.402 63.482 1.00 12.44 631 VAL A O 1
ATOM 753 N N . PHE A 1 93 ? 10.233 42.913 62.228 1.00 12.72 632 PHE A N 1
ATOM 754 C CA . PHE A 1 93 ? 9.699 43.390 60.912 1.00 12.14 632 PHE A CA 1
ATOM 755 C C . PHE A 1 93 ? 8.167 43.402 60.846 1.00 12.50 632 PHE A C 1
ATOM 756 O O . PHE A 1 93 ? 7.555 44.429 60.488 1.00 14.12 632 PHE A O 1
ATOM 764 N N . ARG A 1 94 ? 7.530 42.340 61.306 1.00 12.89 633 ARG A N 1
ATOM 765 C CA . ARG A 1 94 ? 6.064 42.180 61.103 1.00 14.47 633 ARG A CA 1
ATOM 766 C C . ARG A 1 94 ? 5.226 43.028 62.095 1.00 14.36 633 ARG A C 1
ATOM 767 O O . ARG A 1 94 ? 4.051 43.361 61.838 1.00 14.64 633 ARG A O 1
ATOM 775 N N . ASN A 1 95 ? 5.885 43.521 63.126 1.00 13.44 634 ASN A N 1
ATOM 776 C CA . ASN A 1 95 ? 5.253 44.418 64.097 1.00 13.96 634 ASN A CA 1
ATOM 777 C C . ASN A 1 95 ? 4.912 45.768 63.459 1.00 14.78 634 ASN A C 1
ATOM 778 O O . ASN A 1 95 ? 3.879 46.399 63.824 1.00 13.96 634 ASN A O 1
ATOM 783 N N . TYR A 1 96 ? 5.772 46.198 62.518 1.00 14.26 635 TYR A N 1
ATOM 784 C CA . TYR A 1 96 ? 5.638 47.506 61.854 1.00 14.81 635 TYR A CA 1
ATOM 785 C C . TYR A 1 96 ? 5.107 47.348 60.393 1.00 15.09 635 TYR A C 1
ATOM 786 O O . TYR A 1 96 ? 4.359 48.222 59.902 1.00 15.01 635 TYR A O 1
ATOM 795 N N . ILE A 1 97 ? 5.525 46.290 59.708 1.00 15.28 636 ILE A N 1
ATOM 796 C CA . ILE A 1 97 ? 5.159 46.161 58.287 1.00 16.06 636 ILE A CA 1
ATOM 797 C C . ILE A 1 97 ? 3.866 45.437 58.134 1.00 17.02 636 ILE A C 1
ATOM 798 O O . ILE A 1 97 ? 3.842 44.204 58.161 1.00 18.27 636 ILE A O 1
ATOM 803 N N . LYS A 1 98 ? 2.791 46.184 57.896 1.00 18.27 637 LYS A N 1
ATOM 804 C CA . LYS A 1 98 ? 1.441 45.587 57.969 1.00 19.03 637 LYS A CA 1
ATOM 805 C C . LYS A 1 98 ? 0.560 45.772 56.714 1.00 19.57 637 LYS A C 1
ATOM 806 O O . LYS A 1 98 ? -0.136 44.830 56.290 1.00 19.64 637 LYS A O 1
ATOM 812 N N . ARG A 1 99 ? 0.601 46.971 56.150 1.00 17.32 638 ARG A N 1
ATOM 813 C CA . ARG A 1 99 ? -0.223 47.324 54.997 1.00 18.18 638 ARG A CA 1
ATOM 814 C C . ARG A 1 99 ? 0.652 47.376 53.732 1.00 17.44 638 ARG A C 1
ATOM 815 O O . ARG A 1 99 ? 1.917 47.474 53.812 1.00 18.01 638 ARG A O 1
ATOM 823 N N . ALA A 1 100 ? -0.016 47.302 52.593 1.00 17.16 639 ALA A N 1
ATOM 824 C CA . ALA A 1 100 ? 0.664 47.258 51.273 1.00 17.51 639 ALA A CA 1
ATOM 825 C C . ALA A 1 100 ? 1.706 48.376 51.236 1.00 17.44 639 ALA A C 1
ATOM 826 O O . ALA A 1 100 ? 2.848 48.114 50.856 1.00 17.64 639 ALA A O 1
ATOM 828 N N . ALA A 1 101 ? 1.334 49.579 51.699 1.00 17.12 640 ALA A N 1
ATOM 829 C CA . ALA A 1 101 ? 2.247 50.717 51.562 1.00 17.78 640 ALA A CA 1
ATOM 830 C C . ALA A 1 101 ? 3.522 50.492 52.372 1.00 17.65 640 ALA A C 1
ATOM 831 O O . ALA A 1 101 ? 4.623 50.903 51.944 1.00 15.93 640 ALA A O 1
ATOM 833 N N . ASP A 1 102 ? 3.357 49.831 53.541 1.00 15.92 641 ASP A N 1
ATOM 834 C CA . ASP A 1 102 ? 4.461 49.472 54.415 1.00 15.28 641 ASP A CA 1
ATOM 835 C C . ASP A 1 102 ? 5.361 48.485 53.745 1.00 16.10 641 ASP A C 1
ATOM 836 O O . ASP A 1 102 ? 6.569 48.578 53.897 1.00 16.31 641 ASP A O 1
ATOM 841 N N . HIS A 1 103 ? 4.777 47.481 53.070 1.00 16.99 642 HIS A N 1
ATOM 842 C CA . HIS A 1 103 ? 5.572 46.462 52.404 1.00 19.02 642 HIS A CA 1
ATOM 843 C C . HIS A 1 103 ? 6.471 47.141 51.315 1.00 19.03 642 HIS A C 1
ATOM 844 O O . HIS A 1 103 ? 7.640 46.795 51.178 1.00 18.74 642 HIS A O 1
ATOM 851 N N . LEU A 1 104 ? 5.888 48.048 50.533 1.00 19.40 643 LEU A N 1
ATOM 852 C CA . LEU A 1 104 ? 6.650 48.909 49.570 1.00 21.44 643 LEU A CA 1
ATOM 853 C C . LEU A 1 104 ? 7.702 49.823 50.206 1.00 21.20 643 LEU A C 1
ATOM 854 O O . LEU A 1 104 ? 8.755 50.048 49.614 1.00 21.78 643 LEU A O 1
ATOM 859 N N . GLU A 1 105 ? 7.449 50.372 51.399 1.00 21.19 644 GLU A N 1
ATOM 860 C CA . GLU A 1 105 ? 8.513 51.101 52.061 1.00 22.05 644 GLU A CA 1
ATOM 861 C C . GLU A 1 105 ? 9.702 50.229 52.360 1.00 21.24 644 GLU A C 1
ATOM 862 O O . GLU A 1 105 ? 10.848 50.686 52.240 1.00 21.24 644 GLU A O 1
ATOM 868 N N . ALA A 1 106 ? 9.451 49.001 52.815 1.00 19.90 645 ALA A N 1
ATOM 869 C CA . ALA A 1 106 ? 10.552 48.135 53.159 1.00 19.89 645 ALA A CA 1
ATOM 870 C C . ALA A 1 106 ? 11.269 47.721 51.855 1.00 18.94 645 ALA A C 1
ATOM 871 O O . ALA A 1 106 ? 12.492 47.735 51.786 1.00 19.19 645 ALA A O 1
ATOM 873 N N . LEU A 1 107 ? 10.505 47.372 50.827 1.00 18.71 646 LEU A N 1
ATOM 874 C CA . LEU A 1 107 ? 11.126 46.956 49.538 1.00 19.25 646 LEU A CA 1
ATOM 875 C C . LEU A 1 107 ? 12.050 48.059 48.994 1.00 17.25 646 LEU A C 1
ATOM 876 O O . LEU A 1 107 ? 13.054 47.803 48.369 1.00 16.39 646 LEU A O 1
ATOM 881 N N . ALA A 1 108 ? 11.681 49.294 49.226 1.00 18.65 647 ALA A N 1
ATOM 882 C CA . ALA A 1 108 ? 12.429 50.392 48.678 1.00 18.00 647 ALA A CA 1
ATOM 883 C C . ALA A 1 108 ? 13.698 50.588 49.489 1.00 17.77 647 ALA A C 1
ATOM 884 O O . ALA A 1 108 ? 14.753 50.919 48.958 1.00 15.00 647 ALA A O 1
ATOM 886 N N . ALA A 1 109 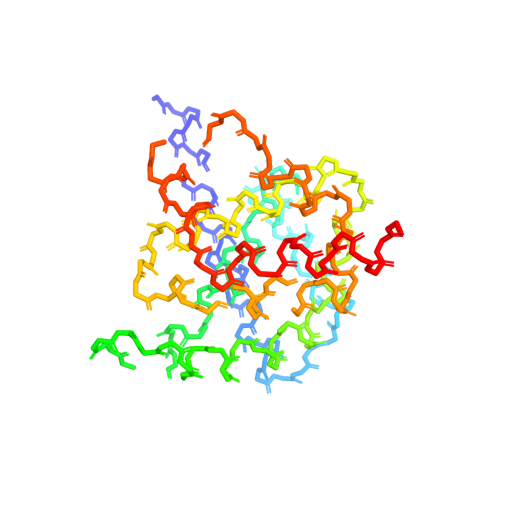? 13.621 50.326 50.797 1.00 17.41 648 ALA A N 1
ATOM 887 C CA . ALA A 1 109 ? 14.831 50.309 51.577 1.00 16.21 648 ALA A CA 1
ATOM 888 C C . ALA A 1 109 ? 15.701 49.145 51.120 1.00 16.13 648 ALA A C 1
ATOM 889 O O . ALA A 1 109 ? 16.900 49.302 51.065 1.00 16.63 648 ALA A O 1
ATOM 891 N N . ILE A 1 110 ? 15.137 47.969 50.855 1.00 15.75 649 ILE A N 1
ATOM 892 C CA . ILE A 1 110 ? 15.952 46.837 50.413 1.00 16.49 649 ILE A CA 1
ATOM 893 C C . ILE A 1 110 ? 16.604 47.158 49.048 1.00 18.54 649 ILE A C 1
ATOM 894 O O . ILE A 1 110 ? 17.792 46.838 48.834 1.00 18.15 649 ILE A O 1
ATOM 899 N N . GLU A 1 111 ? 15.832 47.812 48.164 1.00 17.47 650 GLU A N 1
ATOM 900 C CA . GLU A 1 111 ? 16.388 48.252 46.882 1.00 19.66 650 GLU A CA 1
ATOM 901 C C . GLU A 1 111 ? 17.599 49.172 47.082 1.00 19.93 650 GLU A C 1
ATOM 902 O O . GLU A 1 111 ? 18.678 48.897 46.554 1.00 20.53 650 GLU A O 1
ATOM 908 N N . ASP A 1 112 ? 17.412 50.253 47.842 1.00 20.01 651 ASP A N 1
ATOM 909 C CA . ASP A 1 112 ? 18.477 51.209 48.176 1.00 20.39 651 ASP A CA 1
ATOM 910 C C . ASP A 1 112 ? 19.738 50.544 48.745 1.00 20.55 651 ASP A C 1
ATOM 911 O O . ASP A 1 112 ? 20.853 50.940 48.427 1.00 19.58 651 ASP A O 1
ATOM 916 N N . PHE A 1 113 ? 19.557 49.516 49.566 1.00 20.32 652 PHE A N 1
ATOM 917 C CA . PHE A 1 113 ? 20.683 48.783 50.141 1.00 20.20 652 PHE A CA 1
ATOM 918 C C . PHE A 1 113 ? 21.432 48.063 49.032 1.00 21.41 652 PHE A C 1
ATOM 919 O O . PHE A 1 113 ? 22.676 48.110 48.951 1.00 21.65 652 PHE A O 1
ATOM 927 N N . PHE A 1 114 ? 20.696 47.342 48.208 1.00 21.99 653 PHE A N 1
ATOM 928 C CA . PHE A 1 114 ? 21.378 46.601 47.114 1.00 22.61 653 PHE A CA 1
ATOM 929 C C . PHE A 1 114 ? 22.108 47.496 46.076 1.00 23.85 653 PHE A C 1
ATOM 930 O O . PHE A 1 114 ? 23.267 47.256 45.778 1.00 24.52 653 PHE A O 1
ATOM 938 N N . LEU A 1 115 ? 21.450 48.570 45.658 1.00 24.97 654 LEU A N 1
ATOM 939 C CA . LEU A 1 115 ? 22.003 49.663 44.849 1.00 27.00 654 LEU A CA 1
ATOM 940 C C . LEU A 1 115 ? 23.214 50.348 45.463 1.00 27.64 654 LEU A C 1
ATOM 941 O O . LEU A 1 115 ? 24.021 50.896 44.750 1.00 28.38 654 LEU A O 1
ATOM 946 N N . GLU A 1 116 ? 23.321 50.352 46.788 1.00 27.57 655 GLU A N 1
ATOM 947 C CA . GLU A 1 116 ? 24.478 50.946 47.429 1.00 28.09 655 GLU A CA 1
ATOM 948 C C . GLU A 1 116 ? 25.593 49.915 47.661 1.00 26.15 655 GLU A C 1
ATOM 949 O O . GLU A 1 116 ? 26.701 50.291 47.996 1.00 26.81 655 GLU A O 1
ATOM 955 N N . HIS A 1 117 ? 25.278 48.639 47.528 1.00 23.40 656 HIS A N 1
ATOM 956 C CA . HIS A 1 117 ? 26.260 47.550 47.753 1.00 24.32 656 HIS A CA 1
ATOM 957 C C . HIS A 1 117 ? 26.261 46.609 46.540 1.00 25.25 656 HIS A C 1
ATOM 958 O O . HIS A 1 117 ? 25.903 45.443 46.641 1.00 25.15 656 HIS A O 1
ATOM 965 N N . GLU A 1 118 ? 26.642 47.174 45.388 1.00 27.73 657 GLU A N 1
ATOM 966 C CA . GLU A 1 118 ? 26.593 46.538 44.050 1.00 29.52 657 GLU A CA 1
ATOM 967 C C . GLU A 1 118 ? 27.136 45.106 44.016 1.00 28.88 657 GLU A C 1
ATOM 968 O O . GLU A 1 118 ? 26.585 44.276 43.314 1.00 29.72 657 GLU A O 1
ATOM 974 N N . ALA A 1 119 ? 28.211 44.832 44.758 1.00 28.86 658 ALA A N 1
ATOM 975 C CA . ALA A 1 119 ? 28.794 43.483 44.868 1.00 28.53 658 ALA A CA 1
ATOM 976 C C . ALA A 1 119 ? 27.912 42.419 45.568 1.00 29.23 658 ALA A C 1
ATOM 977 O O . ALA A 1 119 ? 28.130 41.193 45.407 1.00 28.45 658 ALA A O 1
ATOM 979 N N . LEU A 1 120 ? 26.900 42.869 46.320 1.00 27.98 659 LEU A N 1
ATOM 980 C CA . LEU A 1 120 ? 25.905 41.931 46.919 1.00 27.44 659 LEU A CA 1
ATOM 981 C C . LEU A 1 120 ? 24.647 41.650 46.028 1.00 28.84 659 LEU A C 1
ATOM 982 O O . LEU A 1 120 ? 23.850 40.755 46.348 1.00 28.78 659 LEU A O 1
ATOM 987 N N . GLY A 1 121 ? 24.494 42.412 44.938 1.00 29.12 660 GLY A N 1
ATOM 988 C CA . GLY A 1 121 ? 23.321 42.347 44.008 1.00 31.05 660 GLY A CA 1
ATOM 989 C C . GLY A 1 121 ? 22.902 40.955 43.561 1.00 31.69 660 GLY A C 1
ATOM 990 O O . GLY A 1 121 ? 21.701 40.620 43.491 1.00 30.31 660 GLY A O 1
ATOM 991 N N . ILE A 1 122 ? 23.914 40.146 43.284 1.00 32.55 661 ILE A N 1
ATOM 992 C CA . ILE A 1 122 ? 23.780 38.710 43.001 1.00 34.77 661 ILE A CA 1
ATOM 993 C C . ILE A 1 122 ? 22.889 37.956 43.998 1.00 33.78 661 ILE A C 1
ATOM 994 O O . ILE A 1 122 ? 22.178 37.012 43.601 1.00 34.56 661 ILE A O 1
ATOM 999 N N . SER A 1 123 ? 22.919 38.371 45.278 1.00 32.19 662 SER A N 1
ATOM 1000 C CA . SER A 1 123 ? 22.215 37.644 46.333 1.00 30.62 662 SER A CA 1
ATOM 1001 C C . SER A 1 123 ? 20.819 38.194 46.590 1.00 29.63 662 SER A C 1
ATOM 1002 O O . SER A 1 123 ? 20.042 37.623 47.358 1.00 29.42 662 SER A O 1
ATOM 1013 N N . ALA A 1 125 ? 17.997 38.002 44.914 1.00 26.17 664 ALA A N 1
ATOM 1014 C CA . ALA A 1 125 ? 16.874 37.044 44.741 1.00 26.03 664 ALA A CA 1
ATOM 1015 C C . ALA A 1 125 ? 16.686 36.183 45.970 1.00 25.07 664 ALA A C 1
ATOM 1016 O O . ALA A 1 125 ? 15.555 35.981 46.419 1.00 24.78 664 ALA A O 1
ATOM 1018 N N . LYS A 1 126 ? 17.800 35.685 46.517 1.00 24.37 665 LYS A N 1
ATOM 1019 C CA . LYS A 1 126 ? 17.765 34.830 47.724 1.0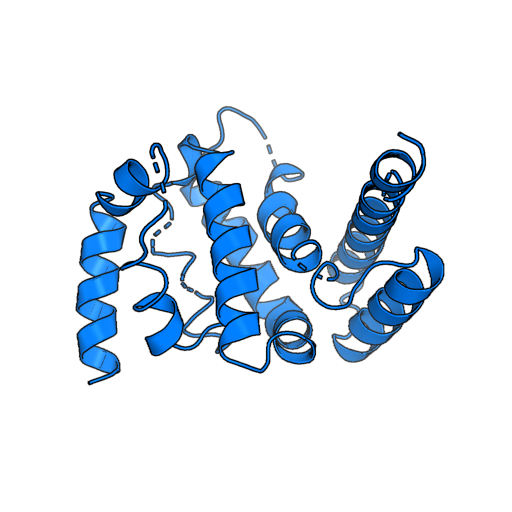0 25.20 665 LYS A CA 1
ATOM 1020 C C . LYS A 1 126 ? 17.291 35.599 48.967 1.00 23.42 665 LYS A C 1
ATOM 1021 O O . LYS A 1 126 ? 16.723 35.011 49.870 1.00 23.64 665 LYS A O 1
ATOM 1027 N N . VAL A 1 127 ? 17.541 36.911 48.995 1.00 23.00 666 VAL A N 1
ATOM 1028 C CA . VAL A 1 127 ? 17.172 37.729 50.125 1.00 21.53 666 VAL A CA 1
ATOM 1029 C C . VAL A 1 127 ? 15.658 38.029 50.090 1.00 21.45 666 VAL A C 1
ATOM 1030 O O . VAL A 1 127 ? 14.969 37.940 51.107 1.00 20.77 666 VAL A O 1
ATOM 1034 N N . LEU A 1 128 ? 15.144 38.385 48.925 1.00 21.71 667 LEU A N 1
ATOM 1035 C CA . LEU A 1 128 ? 13.678 38.528 48.722 1.00 22.04 667 LEU A CA 1
ATOM 1036 C C . LEU A 1 128 ? 12.870 37.238 49.017 1.00 22.49 667 LEU A C 1
ATOM 1037 O O . LEU A 1 128 ? 11.820 37.311 49.651 1.00 21.32 667 LEU A O 1
ATOM 1050 N N . ALA A 1 130 ? 13.779 34.934 51.246 1.00 23.32 669 ALA A N 1
ATOM 1051 C CA . ALA A 1 130 ? 13.751 34.884 52.701 1.00 21.22 669 ALA A CA 1
ATOM 1052 C C . ALA A 1 130 ? 12.699 35.845 53.243 1.00 19.42 669 ALA A C 1
ATOM 1053 O O . ALA A 1 130 ? 11.930 35.432 54.084 1.00 20.02 669 ALA A O 1
ATOM 1055 N N . PHE A 1 131 ? 12.611 37.080 52.746 1.00 17.97 670 PHE A N 1
ATOM 1056 C CA . PHE A 1 131 ? 11.583 38.003 53.261 1.00 17.75 670 PHE A CA 1
ATOM 1057 C C . PHE A 1 131 ? 10.208 37.457 52.915 1.00 18.69 670 PHE A C 1
ATOM 1058 O O . PHE A 1 131 ? 9.246 37.685 53.632 1.00 16.13 670 PHE A O 1
ATOM 1066 N N . TYR A 1 132 ? 10.119 36.742 51.790 1.00 19.68 671 TYR A N 1
ATOM 1067 C CA . TYR A 1 132 ? 8.813 36.220 51.364 1.00 21.35 671 TYR A CA 1
ATOM 1068 C C . TYR A 1 132 ? 8.400 35.020 52.190 1.00 22.62 671 TYR A C 1
ATOM 1069 O O . TYR A 1 132 ? 7.318 35.036 52.776 1.00 22.05 671 TYR A O 1
ATOM 1078 N N . GLN A 1 133 ? 9.289 34.011 52.269 1.00 23.89 672 GLN A N 1
ATOM 1079 C CA A GLN A 1 133 ? 9.015 32.815 53.077 0.50 24.75 672 GLN A CA 1
ATOM 1080 C CA B GLN A 1 133 ? 9.118 32.798 53.110 0.50 24.85 672 GLN A CA 1
ATOM 1081 C C . GLN A 1 133 ? 8.788 33.111 54.580 1.00 25.54 672 GLN A C 1
ATOM 1082 O O . GLN A 1 133 ? 8.020 32.393 55.257 1.00 23.96 672 GLN A O 1
ATOM 1093 N N . LEU A 1 134 ? 9.443 34.157 55.095 1.00 24.57 673 LEU A N 1
ATOM 1094 C CA . LEU A 1 134 ? 9.309 34.523 56.506 1.00 25.22 673 LEU A CA 1
ATOM 1095 C C . LEU A 1 134 ? 8.085 35.421 56.743 1.00 24.38 673 LEU A C 1
ATOM 1096 O O . LEU A 1 134 ? 7.853 35.917 57.867 1.00 23.23 673 LEU A O 1
ATOM 1101 N N . GLU A 1 135 ? 7.322 35.632 55.646 1.00 24.38 674 GLU A N 1
ATOM 1102 C CA . GLU A 1 135 ? 6.093 36.437 55.640 1.00 23.81 674 GLU A CA 1
ATOM 1103 C C . GLU A 1 135 ? 6.263 37.887 56.063 1.00 22.31 674 GLU A C 1
ATOM 1104 O O . GLU A 1 135 ? 5.317 38.527 56.566 1.00 20.94 674 GLU A O 1
ATOM 1110 N N . ILE A 1 136 ? 7.474 38.418 55.838 1.00 20.82 675 ILE A N 1
ATOM 1111 C CA . ILE A 1 136 ? 7.718 39.818 56.107 1.00 19.19 675 ILE A CA 1
ATOM 1112 C C . ILE A 1 136 ? 7.122 40.583 54.935 1.00 20.57 675 ILE A C 1
ATOM 1113 O O . ILE A 1 136 ? 6.388 41.543 55.122 1.00 21.38 675 ILE A O 1
ATOM 1118 N N . LEU A 1 137 ? 7.388 40.106 53.727 1.00 20.64 676 LEU A N 1
ATOM 1119 C CA . LEU A 1 137 ? 6.800 40.728 52.514 1.00 20.89 676 LEU A CA 1
ATOM 1120 C C . LEU A 1 137 ? 5.835 39.821 51.713 1.00 20.44 676 LEU A C 1
ATOM 1121 O O . LEU A 1 137 ? 6.133 38.651 51.478 1.00 20.36 676 LEU A O 1
ATOM 1126 N N . ALA A 1 138 ? 4.693 40.384 51.319 1.00 20.15 677 ALA A N 1
ATOM 1127 C CA . ALA A 1 138 ? 3.697 39.693 50.511 1.00 21.09 677 ALA A CA 1
ATOM 1128 C C . ALA A 1 138 ? 4.163 39.570 49.063 1.00 22.00 677 ALA A C 1
ATOM 1129 O O . ALA A 1 138 ? 4.770 40.515 48.526 1.00 20.78 677 ALA A O 1
ATOM 1131 N N . GLY A 1 139 ? 3.874 38.433 48.425 1.00 23.10 678 GLY A N 1
ATOM 1132 C CA . GLY A 1 139 ? 4.256 38.237 47.007 1.00 25.79 678 GLY A CA 1
ATOM 1133 C C . GLY A 1 139 ? 3.740 39.334 46.069 1.00 27.77 678 GLY A C 1
ATOM 1134 O O . GLY A 1 139 ? 4.419 39.728 45.112 1.00 28.52 678 GLY A O 1
ATOM 1135 N N . GLU A 1 140 ? 2.540 39.858 46.345 1.00 28.93 679 GLU A N 1
ATOM 1136 C CA . GLU A 1 140 ? 1.919 40.802 45.422 1.00 30.19 679 GLU A CA 1
ATOM 1137 C C . GLU A 1 140 ? 2.574 42.178 45.459 1.00 29.53 679 GLU A C 1
ATOM 1138 O O . GLU A 1 140 ? 2.656 42.836 44.416 1.00 28.57 679 GLU A O 1
ATOM 1144 N N . THR A 1 141 ? 3.070 42.591 46.638 1.00 28.04 680 THR A N 1
ATOM 1145 C CA . THR A 1 141 ? 3.871 43.834 46.759 1.00 27.68 680 THR A CA 1
ATOM 1146 C C . THR A 1 141 ? 5.284 43.691 46.200 1.00 26.39 680 THR A C 1
ATOM 1147 O O . THR A 1 141 ? 5.845 44.668 45.662 1.00 25.85 680 THR A O 1
ATOM 1151 N N . ILE A 1 142 ? 5.868 42.497 46.335 1.00 26.00 681 ILE A N 1
ATOM 1152 C CA . ILE A 1 142 ? 7.158 42.210 45.675 1.00 26.17 681 ILE A CA 1
ATOM 1153 C C . ILE A 1 142 ? 7.046 42.397 44.134 1.00 27.51 681 ILE A C 1
ATOM 1154 O O . ILE A 1 142 ? 7.889 43.079 43.521 1.00 25.96 681 ILE A O 1
ATOM 1159 N N . LEU A 1 143 ? 5.979 41.831 43.552 1.00 29.23 682 LEU A N 1
ATOM 1160 C CA . LEU A 1 143 ? 5.654 42.022 42.103 1.00 30.42 682 LEU A CA 1
ATOM 1161 C C . LEU A 1 143 ? 5.398 43.490 41.729 1.00 30.53 682 LEU A C 1
ATOM 1162 O O . LEU A 1 143 ? 5.989 44.013 40.791 1.00 32.27 682 LEU A O 1
ATOM 1167 N N . SER A 1 144 ? 4.555 44.153 42.490 1.00 31.04 683 SER A N 1
ATOM 1168 C CA A SER A 1 144 ? 4.299 45.575 42.322 0.50 31.49 683 SER A CA 1
ATOM 1169 C CA B SER A 1 144 ? 4.309 45.580 42.303 0.50 31.43 683 SER A CA 1
ATOM 1170 C C . SER A 1 144 ? 5.610 46.366 42.304 1.00 31.70 683 SER A C 1
ATOM 1171 O O . SER A 1 144 ? 5.865 47.145 41.393 1.00 31.84 683 SER A O 1
ATOM 1176 N N . TRP A 1 145 ? 6.449 46.151 43.323 1.00 31.61 684 TRP A N 1
ATOM 1177 C CA . TRP A 1 145 ? 7.734 46.827 43.405 1.00 31.06 684 TRP A CA 1
ATOM 1178 C C . TRP A 1 145 ? 8.580 46.572 42.139 1.00 32.17 684 TRP A C 1
ATOM 1179 O O . TRP A 1 145 ? 9.153 47.496 41.581 1.00 31.24 684 TRP A O 1
ATOM 1190 N N . PHE A 1 146 ? 8.675 45.312 41.734 1.00 34.06 685 PHE A N 1
ATOM 1191 C CA . PHE A 1 146 ? 9.504 44.939 40.595 1.00 37.90 685 PHE A CA 1
ATOM 1192 C C . PHE A 1 146 ? 9.094 45.706 39.324 1.00 39.67 685 PHE A C 1
ATOM 1193 O O . PHE A 1 146 ? 9.964 46.067 38.504 1.00 39.71 685 PHE A O 1
ATOM 1201 N N . SER A 1 147 ? 7.796 46.008 39.224 1.00 41.64 686 SER A N 1
ATOM 1202 C CA . SER A 1 147 ? 7.192 46.608 38.036 1.00 44.69 686 SER A CA 1
ATOM 1203 C C . SER A 1 147 ? 7.122 48.138 38.028 1.00 46.49 686 SER A C 1
ATOM 1204 O O . SER A 1 147 ? 6.454 48.704 37.172 1.00 46.43 686 SER A O 1
ATOM 1207 N N . GLN A 1 148 ? 7.799 48.804 38.967 1.00 48.80 687 GLN A N 1
ATOM 1208 C CA . GLN A 1 148 ? 7.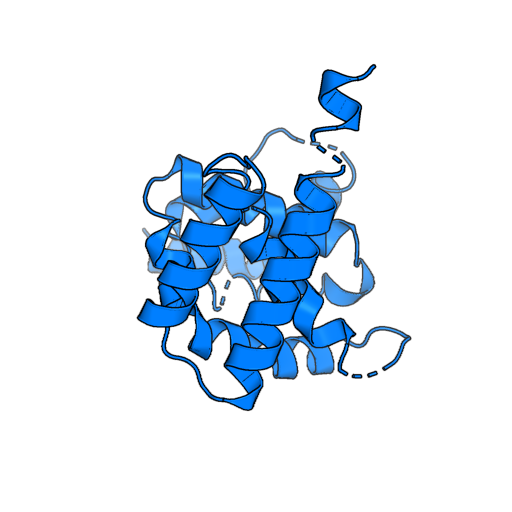658 50.270 39.163 1.00 51.39 687 GLN A CA 1
ATOM 1209 C C . GLN A 1 148 ? 8.274 51.216 38.093 1.00 53.14 687 GLN A C 1
ATOM 1210 O O . GLN A 1 148 ? 9.082 50.794 37.254 1.00 53.38 687 GLN A O 1
ATOM 1216 N N . ARG A 1 149 ? 7.899 52.505 38.195 1.00 55.53 688 ARG A N 1
ATOM 1217 C CA . ARG A 1 149 ? 8.368 53.620 37.326 1.00 56.66 688 ARG A CA 1
ATOM 1218 C C . ARG A 1 149 ? 9.829 54.086 37.525 1.00 57.27 688 ARG A C 1
ATOM 1219 O O . ARG A 1 149 ? 10.542 54.264 36.537 1.00 57.15 688 ARG A O 1
ATOM 1227 N N . ASP A 1 150 ? 10.274 54.262 38.783 1.00 58.30 689 ASP A N 1
ATOM 1228 C CA . ASP A 1 150 ? 11.631 54.795 39.113 1.00 58.89 689 ASP A CA 1
ATOM 1229 C C . ASP A 1 150 ? 12.531 53.820 39.888 1.00 59.13 689 ASP A C 1
ATOM 1230 O O . ASP A 1 150 ? 13.332 53.075 39.301 1.00 59.17 689 ASP A O 1
ATOM 1235 N N . ASP A 1 153 ? 16.998 54.748 37.233 1.00 52.30 692 ASP A N 1
ATOM 1236 C CA . ASP A 1 153 ? 18.228 54.610 36.416 1.00 52.41 692 ASP A CA 1
ATOM 1237 C C . ASP A 1 153 ? 19.008 53.319 36.733 1.00 51.11 692 ASP A C 1
ATOM 1238 O O . ASP A 1 153 ? 18.958 52.349 35.964 1.00 50.89 692 ASP A O 1
ATOM 1243 N N . LYS A 1 154 ? 19.727 53.332 37.859 1.00 50.59 693 LYS A N 1
ATOM 1244 C CA A LYS A 1 154 ? 20.406 52.154 38.436 0.50 50.07 693 LYS A CA 1
ATOM 1245 C CA B LYS A 1 154 ? 20.398 52.124 38.329 0.50 50.24 693 LYS A CA 1
ATOM 1246 C C . LYS A 1 154 ? 19.388 51.095 38.863 1.00 49.82 693 LYS A C 1
ATOM 1247 O O . LYS A 1 154 ? 19.663 49.881 38.830 1.00 49.14 693 LYS A O 1
ATOM 1258 N N . GLY A 1 155 ? 18.219 51.581 39.299 1.00 49.60 694 GLY A N 1
ATOM 1259 C CA . GLY A 1 155 ? 17.091 50.752 39.733 1.00 50.11 694 GLY A CA 1
ATOM 1260 C C . GLY A 1 155 ? 16.497 49.999 38.566 1.00 50.52 694 GLY A C 1
ATOM 1261 O O . GLY A 1 155 ? 16.147 48.834 38.698 1.00 49.92 694 GLY A O 1
ATOM 1262 N N . GLN A 1 156 ? 16.418 50.660 37.409 1.00 51.42 695 GLN A N 1
ATOM 1263 C CA . GLN A 1 156 ? 15.990 49.981 36.171 1.00 52.73 695 GLN A CA 1
ATOM 1264 C C . GLN A 1 156 ? 17.026 48.925 35.740 1.00 52.89 695 GLN A C 1
ATOM 1265 O O . GLN A 1 156 ? 16.655 47.826 35.335 1.00 53.39 695 GLN A O 1
ATOM 1271 N N . GLN A 1 157 ? 18.314 49.239 35.912 1.00 53.50 696 GLN A N 1
ATOM 1272 C CA . GLN A 1 157 ? 19.413 48.293 35.640 1.00 53.77 696 GLN A CA 1
ATOM 1273 C C . GLN A 1 157 ? 19.542 47.120 36.630 1.00 54.12 696 GLN A C 1
ATOM 1274 O O . GLN A 1 157 ? 20.148 46.086 36.315 1.00 54.29 696 GLN A O 1
ATOM 1280 N N . LEU A 1 158 ? 19.006 47.291 37.836 1.00 54.36 697 LEU A N 1
ATOM 1281 C CA . LEU A 1 158 ? 18.945 46.201 38.824 1.00 54.02 697 LEU A CA 1
ATOM 1282 C C . LEU A 1 158 ? 17.867 45.171 38.453 1.00 53.77 697 LEU A C 1
ATOM 1283 O O . LEU A 1 158 ? 18.058 43.980 38.661 1.00 53.46 697 LEU A O 1
ATOM 1288 N N . ARG A 1 159 ? 16.753 45.653 37.891 1.00 54.17 698 ARG A N 1
ATOM 1289 C CA . ARG A 1 159 ? 15.584 44.842 37.496 1.00 54.52 698 ARG A CA 1
ATOM 1290 C C . ARG A 1 159 ? 15.824 43.993 36.245 1.00 55.65 698 ARG A C 1
ATOM 1291 O O . ARG A 1 159 ? 14.933 43.229 35.816 1.00 55.57 698 ARG A O 1
ATOM 1299 N N . LYS A 1 160 ? 17.011 44.171 35.648 1.00 56.46 699 LYS A N 1
ATOM 1300 C CA . LYS A 1 160 ? 17.541 43.246 34.648 1.00 56.56 699 LYS A CA 1
ATOM 1301 C C . LYS A 1 160 ? 18.611 42.389 35.300 1.00 56.58 699 LYS A C 1
ATOM 1302 O O . LYS A 1 160 ? 19.605 42.083 34.660 1.00 56.94 699 LYS A O 1
ATOM 1308 N N . ASN A 1 1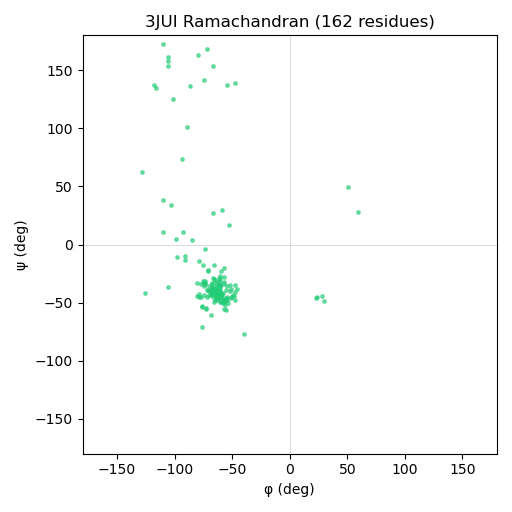61 ? 18.452 42.062 36.578 1.00 56.43 700 ASN A N 1
ATOM 1309 C CA . ASN A 1 161 ? 19.265 41.008 37.198 1.00 56.63 700 ASN A CA 1
ATOM 1310 C C . ASN A 1 161 ? 18.566 39.677 36.949 1.00 56.60 700 ASN A C 1
ATOM 1311 O O . ASN A 1 161 ? 17.328 39.574 37.071 1.00 56.81 700 ASN A O 1
ATOM 1316 N N . GLN A 1 162 ? 19.373 38.680 36.587 1.00 56.21 701 GLN A N 1
ATOM 1317 C CA . GLN A 1 162 ? 18.923 37.432 35.959 1.00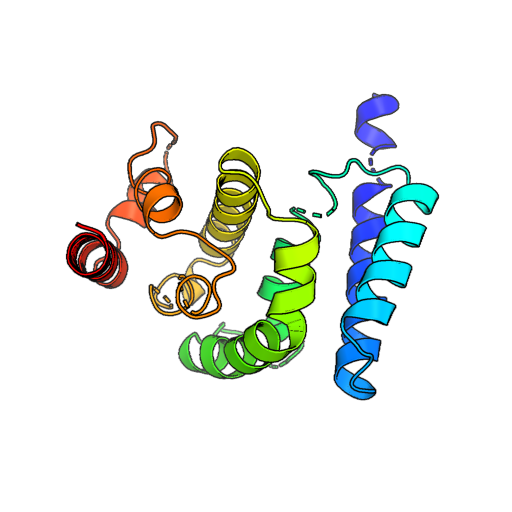 55.43 701 GLN A CA 1
ATOM 1318 C C . GLN A 1 162 ? 18.204 36.548 36.960 1.00 54.60 701 GLN A C 1
ATOM 1319 O O . GLN A 1 162 ? 17.059 36.128 36.743 1.00 54.64 701 GLN A O 1
ATOM 1325 N N . GLN A 1 163 ? 18.925 36.267 38.042 1.00 53.43 702 GLN A N 1
ATOM 1326 C CA . GLN A 1 163 ? 18.455 35.552 39.209 1.00 52.13 702 GLN A CA 1
ATOM 1327 C C . GLN A 1 163 ? 17.168 36.146 39.748 1.00 51.06 702 GLN A C 1
ATOM 1328 O O . GLN A 1 163 ? 16.319 35.419 40.248 1.00 50.65 702 GLN A O 1
ATOM 1334 N N . LEU A 1 164 ? 17.044 37.474 39.642 1.00 50.42 703 LEU A N 1
ATOM 1335 C CA . LEU A 1 164 ? 15.860 38.236 40.098 1.00 49.58 703 LEU A CA 1
ATOM 1336 C C . LEU A 1 164 ? 14.650 38.015 39.159 1.00 49.24 703 LEU A C 1
ATOM 1337 O O . LEU A 1 164 ? 13.567 37.598 39.615 1.00 48.85 703 LEU A O 1
ATOM 1342 N N . GLN A 1 165 ? 14.838 38.264 37.853 1.00 49.10 704 GLN A N 1
ATOM 1343 C CA . GLN A 1 165 ? 13.803 37.917 36.845 1.00 48.64 704 GLN A CA 1
ATOM 1344 C C . GLN A 1 165 ? 13.282 36.485 37.034 1.00 47.40 704 GLN A C 1
ATOM 1345 O O . GLN A 1 165 ? 12.066 36.273 37.077 1.00 47.21 704 GLN A O 1
ATOM 1351 N N . ARG A 1 166 ? 14.204 35.533 37.197 1.00 46.58 705 ARG A N 1
ATOM 1352 C CA . ARG A 1 166 ? 13.868 34.141 37.497 1.00 45.92 705 ARG A CA 1
ATOM 1353 C C . ARG A 1 166 ? 12.978 34.025 38.731 1.00 44.57 705 ARG A C 1
ATOM 1354 O O . ARG A 1 166 ? 11.995 33.272 38.740 1.00 44.05 705 ARG A O 1
ATOM 1362 N N . PHE A 1 167 ? 13.343 34.764 39.781 1.00 42.27 706 PHE A N 1
ATOM 1363 C CA . PHE A 1 167 ? 12.582 34.757 41.017 1.00 39.77 706 PHE A CA 1
ATOM 1364 C C . PHE A 1 167 ? 11.196 35.421 40.819 1.00 39.05 706 PHE A C 1
ATOM 1365 O O . PHE A 1 167 ? 10.196 34.928 41.339 1.00 37.69 706 PHE A O 1
ATOM 1373 N N . ILE A 1 168 ? 11.156 36.552 40.106 1.00 38.49 707 ILE A N 1
ATOM 1374 C CA . ILE A 1 168 ? 9.892 37.254 39.833 1.00 38.23 707 ILE A CA 1
ATOM 1375 C C . ILE A 1 168 ? 8.913 36.370 39.053 1.00 39.41 707 ILE A C 1
ATOM 1376 O O . ILE A 1 168 ? 7.699 36.476 39.228 1.00 38.60 707 ILE A O 1
ATOM 1381 N N . GLN A 1 169 ? 9.439 35.465 38.234 1.00 40.67 708 GLN A N 1
ATOM 1382 C CA . GLN A 1 169 ? 8.565 34.569 37.502 1.00 43.07 708 GLN A CA 1
ATOM 1383 C C . GLN A 1 169 ? 8.085 33.404 38.350 1.00 43.34 708 GLN A C 1
ATOM 1384 O O . GLN A 1 169 ? 6.898 33.063 38.336 1.00 43.31 708 GLN A O 1
ATOM 1390 N N . TRP A 1 170 ? 9.012 32.818 39.102 1.00 44.10 709 TRP A N 1
ATOM 1391 C CA . TRP A 1 170 ? 8.706 31.823 40.144 1.00 44.24 709 TRP A CA 1
ATOM 1392 C C . TRP A 1 170 ? 7.620 32.309 41.111 1.00 44.18 709 TRP A C 1
ATOM 1393 O O . TRP A 1 170 ? 6.679 31.577 41.475 1.00 43.35 709 TRP A O 1
ATOM 1404 N N . LEU A 1 171 ? 7.789 33.554 41.539 1.00 44.46 710 LEU A N 1
ATOM 1405 C CA . LEU A 1 171 ? 6.904 34.196 42.491 1.00 44.85 710 LEU A CA 1
ATOM 1406 C C . LEU A 1 171 ? 5.508 34.407 41.917 1.00 46.30 710 LEU A C 1
ATOM 1407 O O . LEU A 1 171 ? 4.527 34.455 42.666 1.00 46.35 710 LEU A O 1
ATOM 1412 N N . LYS A 1 172 ? 5.420 34.587 40.601 1.00 47.70 711 LYS A N 1
ATOM 1413 C CA . LYS A 1 172 ? 4.109 34.681 39.934 1.00 49.54 711 LYS A CA 1
ATOM 1414 C C . LYS A 1 172 ? 3.377 33.324 39.887 1.00 50.39 711 LYS A C 1
ATOM 1415 O O . LYS A 1 172 ? 2.146 33.274 39.779 1.00 50.48 711 LYS A O 1
ATOM 1421 N N . GLU A 1 173 ? 4.134 32.233 40.009 1.00 51.92 712 GLU A N 1
ATOM 1422 C CA . GLU A 1 173 ? 3.538 30.896 40.037 1.00 53.31 712 GLU A CA 1
ATOM 1423 C C . GLU A 1 173 ? 2.896 30.587 41.388 1.00 54.05 712 GLU A C 1
ATOM 1424 O O . GLU A 1 173 ? 1.708 30.234 41.426 1.00 54.17 712 GLU A O 1
ATOM 1430 N N . ALA A 1 174 ? 3.652 30.723 42.486 1.00 54.60 713 ALA A N 1
ATOM 1431 C CA . ALA A 1 174 ? 3.091 30.435 43.822 1.00 55.37 713 ALA A CA 1
ATOM 1432 C C . ALA A 1 174 ? 1.899 31.347 44.210 1.00 55.70 713 ALA A C 1
ATOM 1433 O O . ALA A 1 174 ? 1.000 30.923 44.961 1.00 55.49 713 ALA A O 1
ATOM 1435 N N . GLU A 1 175 ? 1.884 32.572 43.666 1.00 56.23 714 GLU A N 1
ATOM 1436 C CA . GLU A 1 175 ? 0.808 33.552 43.912 1.00 56.98 714 GLU A CA 1
ATOM 1437 C C . GLU A 1 175 ? -0.478 33.243 43.139 1.00 57.28 714 GLU A C 1
ATOM 1438 O O . GLU A 1 175 ? -1.490 32.858 43.738 1.00 57.46 714 GLU A O 1
ATOM 1444 N N . GLU A 1 176 ? -0.428 33.429 41.821 1.00 57.31 715 GLU A N 1
ATOM 1445 C CA . GLU A 1 176 ? -1.556 33.126 40.966 1.00 57.31 715 GLU A CA 1
ATOM 1446 C C . GLU A 1 176 ? -1.459 31.685 40.534 1.00 57.33 715 GLU A C 1
ATOM 1447 O O . GLU A 1 176 ? -1.274 31.421 39.356 1.00 57.22 715 GLU A O 1
#

GO terms:
  GO:0005829 cytosol (C, TAS)
  GO:0005515 protein binding (F, IPI)
  GO:0005829 cytosol (C, IDA)
  GO:0045948 positive regulation of translational initiation (P, IDA)
  GO:0002183 cytoplasmic translational initiation (P, IDA)
  GO:0005085 guanyl-nucleotide exchange factor activity (F, IDA)
  GO:0005737 cytoplasm (C, IDA)
  GO:0003743 translation initiation factor activity (F, IDA)
  GO:0005851 eukaryotic translation initiation factor 2B complex (C, IDA)
  GO:0050852 T cell receptor signaling pathway (P, IDA)
  GO:0006413 translational initiation (P, IDA)
  GO:0009408 response to heat (P, TAS)
  GO:0001541 ovarian follicle development (P, IMP)
  GO:0005085 guanyl-nucleotide exchange factor activity (F, IMP)
  GO:0034976 response to endoplasmic reticulum stress (P, IMP)
  GO:0042552 myelination (P, IMP)
  GO:0009408 response to heat (P, IMP)
  GO:0014002 astrocyte development (P, IMP)
  GO:0014003 oligodendrocyte development (P, IMP)
  GO:0048708 astrocyte differentiation (P, IMP)

CATH classification: 1.25.40.180

Secondary structure (DSSP, 8-state):
-HHHHH--HHHHHHHHHHHHHHHHHHHT--HHHHHHHHHHHHHHTT--TTT--HHHHHHHHGGGG---S--HHHHHHHHHHHHHHHHHHHHHH--SHHHHHHHHHHHHHHHHH-GGGTT------TTTTTSS-HHHHHHHHT----HHHHHTT-HHHHHHHHHHHHHH-

Solvent-accessible surface area: 9604 Å² total

InterPro domains:
  IPR003307 W2 domain [PF02020] (641-720)
  IPR003307 W2 domain [PS51363] (543-720)
  IPR003307 W2 domain [SM00515] (629-716)
  IPR011004 Trimeric LpxA-like superfamily [SSF51161] (337-449)
  IPR016024 Armadillo-type fold [SSF48371] (552-714)
  IPR029044 Nucleotide-diphospho-sugar transferases [G3DSA:3.90.550.10] (33-337)
  IPR029044 Nucleotide-diphospho-sugar transferases [SSF53448] (43-417)
  IPR035543 Translation initiation factor eIF-2B subunit epsilon, N-terminal [cd04197] (43-257)
  IPR044123 Translation initiation factor eIF-2B subunit epsilon, W2 domain [cd11558] (548-711)
  IPR051956 eIF2B Complex Subunit Epsilon [PTHR45887] (35-721)
  IPR056764 EIF2B subunit epsilon/gamma, LbH domain [PF25084] (339-443)

B-factor: mean 24.42, std 14.14, range [4.57, 64.35]

Organism: Homo sapiens (NCBI:txid9606)

Foldseek 3Di:
DVPVVLLCLLVVLLVQLLVLVVCCVVPVDALVVSLVSNVVSCVVSVHDLLSSLSNLVSLLCVCVVVDPPDDAVSSLVVNLVSCLSNVVNLCVRQPDLVSLLSSVVSVLVNCLVSVNNLLCLVVVNCPVSPSHDLVSVLVNLPDDDVVSVVSSPDDSNVVSNVVSVVVPD

Sequence (169 aa):
GHHHHHHDDIKVFQNEVLGTLQRGKEENISCDNLVLEINSLKYAYNNISLKEVQVLSHVVLEFPLQQDSPLLDSSRYCALLLPLLKAWSPVFRNYIKRAADHLEALAAIEDFFLEHEALGISAKVLAFYQQLEILAGETILSSWFSQR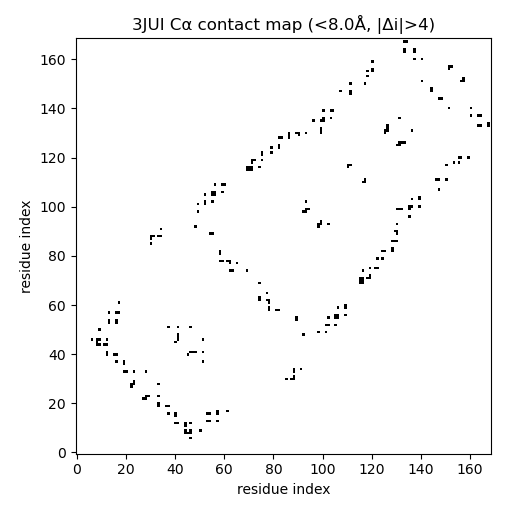DDKKGQQLRKNQQLQRFIQWLKEAEE

Radius of gyration: 16.18 Å; Cα contacts (8 Å, |Δi|>4): 152; chains: 1; bounding box: 38×44×40 Å